Protein AF-A0A7W0PQW6-F1 (afdb_monomer_lite)

Radius of gyration: 24.61 Å; chains: 1; bounding box: 66×44×89 Å

pLDDT: mean 70.66, std 21.35, range [31.06, 96.25]

Structure (mmCI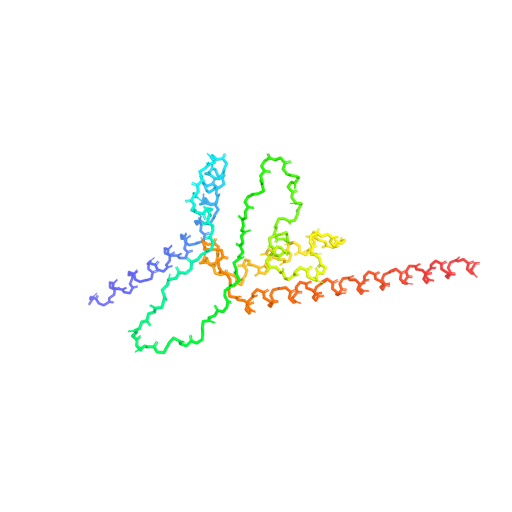F, N/CA/C/O backbone):
data_AF-A0A7W0PQW6-F1
#
_entry.id   AF-A0A7W0PQW6-F1
#
loop_
_atom_site.group_PDB
_atom_site.id
_atom_site.type_symbol
_atom_site.label_atom_id
_atom_site.label_alt_id
_atom_site.label_comp_id
_atom_site.label_asym_id
_atom_site.label_entity_id
_atom_site.label_seq_id
_atom_site.pdbx_PDB_ins_code
_atom_site.Cartn_x
_atom_site.Cartn_y
_atom_site.Cartn_z
_atom_site.occupancy
_atom_site.B_iso_or_equiv
_atom_site.auth_seq_id
_atom_site.auth_comp_id
_atom_site.auth_asym_id
_atom_site.auth_atom_id
_atom_site.pdbx_PDB_model_num
ATOM 1 N N . MET A 1 1 ? 9.859 -0.800 55.480 1.00 51.91 1 MET A N 1
ATOM 2 C CA . MET A 1 1 ? 9.978 -1.960 54.567 1.00 51.91 1 MET A CA 1
ATOM 3 C C . MET A 1 1 ? 8.773 -2.137 53.632 1.00 51.91 1 MET A C 1
ATOM 5 O O . MET A 1 1 ? 8.886 -2.923 52.706 1.00 51.91 1 MET A O 1
ATOM 9 N N . GLU A 1 2 ? 7.668 -1.390 53.771 1.00 56.94 2 GLU A N 1
ATOM 10 C CA . GLU A 1 2 ? 6.465 -1.602 52.935 1.00 56.94 2 GLU A CA 1
ATOM 11 C C . GLU A 1 2 ? 6.516 -1.004 51.516 1.00 56.94 2 GLU A C 1
ATOM 13 O O . GLU A 1 2 ? 5.867 -1.516 50.611 1.00 56.94 2 GLU A O 1
ATOM 18 N N . ALA A 1 3 ? 7.334 0.025 51.269 1.00 62.56 3 ALA A N 1
ATOM 19 C CA . ALA A 1 3 ? 7.402 0.681 49.955 1.00 62.56 3 ALA A CA 1
ATOM 20 C C . ALA A 1 3 ? 8.164 -0.118 48.874 1.00 62.56 3 ALA A C 1
ATOM 22 O O . ALA A 1 3 ? 8.102 0.226 47.697 1.00 62.56 3 ALA A O 1
ATOM 23 N N . LEU A 1 4 ? 8.874 -1.188 49.247 1.00 71.88 4 LEU A N 1
ATOM 24 C CA . LEU A 1 4 ? 9.634 -2.018 48.300 1.00 71.88 4 LEU A CA 1
ATOM 25 C C . LEU A 1 4 ? 8.746 -3.010 47.535 1.00 71.88 4 LEU A C 1
ATOM 27 O O . LEU A 1 4 ? 9.040 -3.341 46.389 1.00 71.88 4 LEU A O 1
ATOM 31 N N . ILE A 1 5 ? 7.635 -3.437 48.135 1.00 77.44 5 ILE A N 1
ATOM 32 C CA . ILE A 1 5 ? 6.706 -4.413 47.555 1.00 77.44 5 ILE A CA 1
ATOM 33 C C . ILE A 1 5 ? 6.079 -3.919 46.234 1.00 77.44 5 ILE A C 1
ATOM 35 O O . ILE A 1 5 ? 6.160 -4.653 45.245 1.00 77.44 5 ILE A O 1
ATOM 39 N N . PRO A 1 6 ? 5.517 -2.694 46.1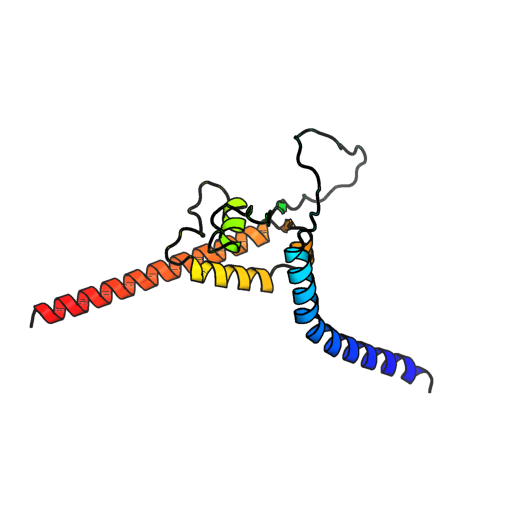32 1.00 76.62 6 PRO A N 1
ATOM 40 C CA . PRO A 1 6 ? 4.916 -2.234 44.876 1.00 76.62 6 PRO A CA 1
ATOM 41 C C . PRO A 1 6 ? 5.951 -2.013 43.766 1.00 76.62 6 PRO A C 1
ATOM 43 O O . PRO A 1 6 ? 5.654 -2.228 42.593 1.00 76.62 6 PRO A O 1
ATOM 46 N N . VAL A 1 7 ? 7.181 -1.629 44.120 1.00 82.06 7 VAL A N 1
ATOM 47 C CA . VAL A 1 7 ? 8.256 -1.407 43.143 1.00 82.06 7 VAL A CA 1
ATOM 48 C C . VAL A 1 7 ? 8.701 -2.731 42.526 1.00 82.06 7 VAL A C 1
ATOM 50 O O . VAL A 1 7 ? 8.812 -2.837 41.306 1.00 82.06 7 VAL A O 1
ATOM 53 N N . VAL A 1 8 ? 8.881 -3.770 43.345 1.00 84.31 8 VAL A N 1
ATOM 54 C CA . VAL A 1 8 ? 9.219 -5.114 42.851 1.00 84.31 8 VAL A CA 1
ATOM 55 C C . VAL A 1 8 ? 8.078 -5.690 42.004 1.00 84.31 8 VAL A C 1
ATOM 57 O O . VAL A 1 8 ? 8.339 -6.285 40.956 1.00 84.31 8 VAL A O 1
ATOM 60 N N . ALA A 1 9 ? 6.819 -5.456 42.386 1.00 83.00 9 ALA A N 1
ATOM 61 C CA . ALA A 1 9 ? 5.658 -5.869 41.596 1.00 83.00 9 ALA A CA 1
ATOM 62 C C . ALA A 1 9 ? 5.610 -5.183 40.216 1.00 83.00 9 ALA A C 1
ATOM 64 O O . ALA A 1 9 ? 5.384 -5.845 39.207 1.00 83.00 9 ALA A O 1
ATOM 65 N N . LEU A 1 10 ? 5.888 -3.878 40.140 1.00 83.19 10 LEU A N 1
ATOM 66 C CA . LEU A 1 10 ? 5.910 -3.148 38.867 1.00 83.19 10 LEU A CA 1
ATOM 67 C C . LEU A 1 10 ? 7.053 -3.598 37.950 1.00 83.19 10 LEU A C 1
ATOM 69 O O . LEU A 1 10 ? 6.848 -3.768 36.748 1.00 83.19 10 LEU A O 1
ATOM 73 N N . VAL A 1 11 ? 8.242 -3.834 38.508 1.00 84.69 11 VAL A N 1
ATOM 74 C CA . VAL A 1 11 ? 9.404 -4.292 37.730 1.00 84.69 11 VAL A CA 1
ATOM 75 C C . VAL A 1 11 ? 9.179 -5.704 37.192 1.00 84.69 11 VAL A C 1
ATOM 77 O O . VAL A 1 11 ? 9.436 -5.963 36.016 1.00 84.69 11 VAL A O 1
ATOM 80 N N . THR A 1 12 ? 8.651 -6.610 38.017 1.00 82.50 12 THR A N 1
ATOM 81 C CA . THR A 1 12 ? 8.333 -7.981 37.587 1.00 82.50 12 THR A CA 1
ATOM 82 C C . THR A 1 12 ? 7.210 -8.008 36.551 1.00 82.50 12 THR A C 1
ATOM 84 O O . THR A 1 12 ? 7.335 -8.722 35.556 1.00 82.50 12 THR A O 1
ATOM 87 N N . LEU A 1 13 ? 6.175 -7.176 36.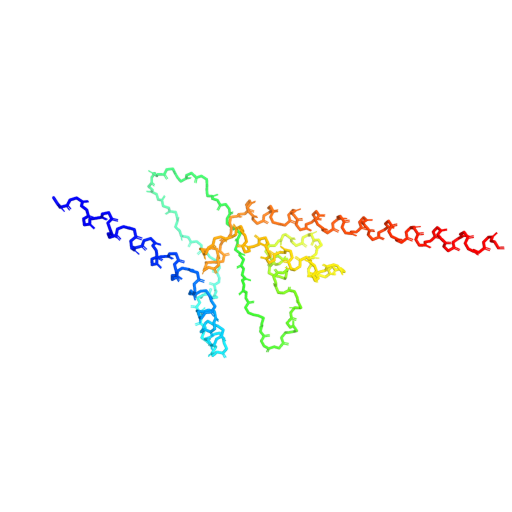706 1.00 81.25 13 LEU A N 1
ATOM 88 C CA . LEU A 1 13 ? 5.102 -7.032 35.718 1.00 81.25 13 LEU A CA 1
ATOM 89 C C . LEU A 1 13 ? 5.621 -6.494 34.374 1.00 81.25 13 LEU A C 1
ATOM 91 O O . LEU A 1 13 ? 5.246 -7.014 33.326 1.00 81.25 13 LEU A O 1
ATOM 95 N N . GLY A 1 14 ? 6.521 -5.506 34.388 1.00 78.56 14 GLY A N 1
ATOM 96 C CA . GLY A 1 14 ? 7.151 -4.979 33.172 1.00 78.56 14 GLY A CA 1
ATOM 97 C C . GLY A 1 14 ? 8.019 -6.015 32.450 1.00 78.56 14 GLY A C 1
ATOM 98 O O . GLY A 1 14 ? 7.962 -6.129 31.225 1.00 78.56 14 GLY A O 1
ATOM 99 N N . LEU A 1 15 ? 8.768 -6.826 33.202 1.00 78.56 15 LEU A N 1
ATOM 100 C CA . LEU A 1 15 ? 9.580 -7.922 32.659 1.00 78.56 15 LEU A CA 1
ATOM 101 C C . LEU A 1 15 ? 8.717 -9.042 32.064 1.00 78.56 15 LEU A C 1
ATOM 103 O O . LEU A 1 15 ? 9.041 -9.566 30.997 1.00 78.56 15 LEU A O 1
ATOM 107 N N . LEU A 1 16 ? 7.598 -9.368 32.714 1.00 71.06 16 LEU A N 1
ATOM 108 C CA . LEU A 1 16 ? 6.601 -10.306 32.198 1.00 71.06 16 LEU A CA 1
ATOM 109 C C . LEU A 1 16 ? 5.956 -9.771 30.916 1.00 71.06 16 LEU A C 1
ATOM 111 O O . LEU A 1 16 ? 5.907 -10.491 29.924 1.00 71.06 16 LEU A O 1
ATOM 115 N N . ALA A 1 17 ? 5.542 -8.504 30.885 1.00 70.12 17 ALA A N 1
ATOM 116 C CA . ALA A 1 17 ? 4.962 -7.886 29.694 1.00 70.12 17 ALA A CA 1
ATOM 117 C C . ALA A 1 17 ? 5.956 -7.833 28.524 1.00 70.12 17 ALA A C 1
ATOM 119 O O . ALA A 1 17 ? 5.578 -8.093 27.383 1.00 70.12 17 ALA A O 1
ATOM 120 N N . HIS A 1 18 ? 7.236 -7.555 28.789 1.00 69.12 18 HIS A N 1
ATOM 121 C CA . HIS A 1 18 ? 8.253 -7.535 27.742 1.00 69.12 18 HIS A CA 1
ATOM 122 C C . HIS A 1 18 ? 8.529 -8.936 27.180 1.00 69.12 18 HIS A C 1
ATOM 124 O O . HIS A 1 18 ? 8.615 -9.099 25.962 1.00 69.12 18 HIS A O 1
ATOM 130 N N . ARG A 1 19 ? 8.617 -9.945 28.055 1.00 64.50 19 ARG A N 1
ATOM 131 C CA . ARG A 1 19 ? 8.895 -11.332 27.666 1.00 64.50 19 ARG A CA 1
ATOM 132 C C . ARG A 1 19 ? 7.701 -11.988 26.966 1.00 64.50 19 ARG A C 1
ATOM 134 O O . ARG A 1 19 ? 7.871 -12.581 25.909 1.00 64.50 19 ARG A O 1
ATOM 141 N N . PHE A 1 20 ? 6.494 -11.837 27.506 1.00 57.84 20 PHE A N 1
ATOM 142 C CA . PHE A 1 20 ? 5.284 -12.442 26.939 1.00 57.84 20 PHE A CA 1
ATOM 143 C C . PHE A 1 20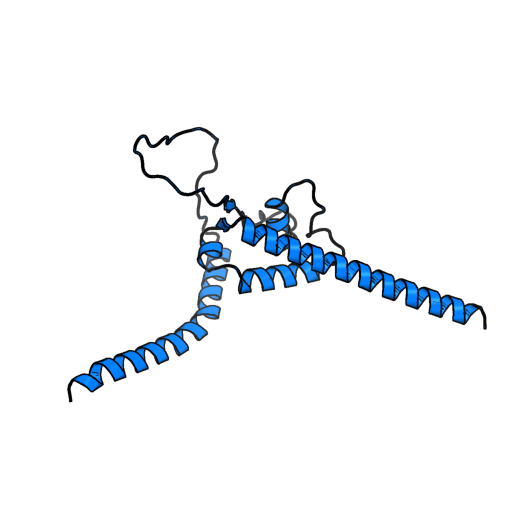 ? 4.666 -11.623 25.794 1.00 57.84 20 PHE A C 1
ATOM 145 O O . PHE A 1 20 ? 4.007 -12.193 24.925 1.00 57.84 20 PHE A O 1
ATOM 152 N N . GLY A 1 21 ? 4.913 -10.312 25.721 1.00 53.75 21 GLY A N 1
ATOM 153 C CA . GLY A 1 21 ? 4.471 -9.474 24.600 1.00 53.75 21 GLY A CA 1
ATOM 154 C C . GLY A 1 21 ? 5.257 -9.706 23.303 1.00 53.75 21 GLY A C 1
ATOM 155 O O . GLY A 1 21 ? 4.731 -9.459 22.216 1.00 53.75 21 GLY A O 1
ATOM 156 N N . ALA A 1 22 ? 6.495 -10.203 23.403 1.00 51.78 22 ALA A N 1
ATOM 157 C CA . ALA A 1 22 ? 7.324 -10.553 22.250 1.00 51.78 22 ALA A CA 1
ATOM 158 C C . ALA A 1 22 ? 6.998 -11.953 21.689 1.00 51.78 22 ALA A C 1
ATOM 160 O O . ALA A 1 22 ? 6.916 -12.109 20.472 1.00 51.78 22 ALA A O 1
ATOM 161 N N . ASP A 1 23 ? 6.732 -12.935 22.560 1.00 47.00 23 ASP A N 1
ATOM 162 C CA . ASP A 1 23 ? 6.555 -14.349 22.179 1.00 47.00 23 ASP A CA 1
ATOM 163 C C . ASP A 1 23 ? 5.114 -14.770 21.837 1.00 47.00 23 ASP A C 1
ATOM 165 O O . ASP A 1 23 ? 4.908 -15.864 21.319 1.00 47.00 23 ASP A O 1
ATOM 169 N N . SER A 1 24 ? 4.098 -13.929 22.065 1.00 46.84 24 SER A N 1
ATOM 170 C CA . SER A 1 24 ? 2.696 -14.294 21.757 1.00 46.84 24 SER A CA 1
ATOM 171 C C . SER A 1 24 ? 2.314 -14.119 20.278 1.00 46.84 24 SER A C 1
ATOM 173 O O . SER A 1 24 ? 1.257 -14.566 19.841 1.00 46.84 24 SER A O 1
ATOM 175 N N . ARG A 1 25 ? 3.158 -13.458 19.477 1.00 50.03 25 ARG A N 1
ATOM 176 C CA . ARG A 1 25 ? 2.851 -13.105 18.078 1.00 50.03 25 ARG A CA 1
ATOM 177 C C . ARG A 1 25 ? 2.858 -14.277 17.077 1.00 50.03 25 ARG A C 1
ATOM 179 O O . ARG A 1 25 ? 2.012 -14.252 16.185 1.00 50.03 25 ARG A O 1
ATOM 186 N N . PRO A 1 26 ? 3.761 -15.277 17.145 1.00 52.66 26 PRO A N 1
ATOM 187 C CA . PRO A 1 26 ? 3.772 -16.366 16.163 1.00 52.66 26 PRO A CA 1
ATOM 188 C C . PRO A 1 26 ? 2.757 -17.479 16.470 1.00 52.66 26 PRO A C 1
ATOM 190 O O . PRO A 1 26 ? 2.201 -18.066 15.546 1.00 52.66 26 PRO A O 1
ATOM 193 N N . THR A 1 27 ? 2.474 -17.763 17.742 1.00 49.00 27 THR A N 1
ATOM 194 C CA . THR A 1 27 ? 1.566 -18.851 18.147 1.00 49.00 27 THR A CA 1
ATOM 195 C C . THR A 1 27 ? 0.093 -18.498 17.953 1.00 49.00 27 THR A C 1
ATOM 197 O O . THR A 1 27 ? -0.660 -19.353 17.497 1.00 49.00 27 THR A O 1
ATOM 200 N N . ILE A 1 28 ? -0.308 -17.244 18.197 1.00 49.66 28 ILE A N 1
ATOM 201 C CA . ILE A 1 28 ? -1.687 -16.783 17.943 1.00 49.66 28 ILE A CA 1
ATOM 202 C C . ILE A 1 28 ? -1.980 -16.740 16.433 1.00 49.66 28 ILE A C 1
ATOM 204 O O . ILE A 1 28 ? -3.050 -17.169 16.014 1.00 49.66 28 ILE A O 1
ATOM 208 N N . ARG A 1 29 ? -0.998 -16.360 15.596 1.00 51.59 29 ARG A N 1
ATOM 209 C CA . ARG A 1 29 ? -1.118 -16.439 14.125 1.00 51.59 29 ARG A CA 1
ATOM 210 C C . ARG A 1 29 ? -1.307 -17.869 13.615 1.00 51.59 29 ARG A C 1
ATOM 212 O O . ARG A 1 29 ? -2.067 -18.073 12.683 1.00 51.59 29 ARG A O 1
ATOM 219 N N . SER A 1 30 ? -0.669 -18.858 14.244 1.00 49.38 30 SER A N 1
ATOM 220 C CA . SER A 1 30 ? -0.838 -20.275 13.882 1.00 49.38 30 SER A CA 1
ATOM 221 C C . SER A 1 30 ? -2.253 -20.789 14.180 1.00 49.38 30 SER A C 1
ATOM 223 O O . SER A 1 30 ? -2.813 -21.555 13.396 1.00 49.38 30 SER A O 1
ATOM 225 N N . GLU A 1 31 ? -2.871 -20.348 15.283 1.00 45.59 31 GLU A N 1
ATOM 226 C CA . GLU A 1 31 ? -4.270 -20.685 15.575 1.00 45.59 31 GLU A CA 1
ATOM 227 C C . GLU A 1 31 ? -5.265 -19.897 14.722 1.00 45.59 31 GLU A C 1
ATOM 229 O O . GLU A 1 31 ? -6.241 -20.490 14.271 1.00 45.59 31 GLU A O 1
ATOM 234 N N . GLU A 1 32 ? -5.015 -18.617 14.436 1.00 50.50 32 GLU A N 1
ATOM 235 C CA . GLU A 1 32 ? -5.826 -17.834 13.494 1.00 50.50 32 GLU A CA 1
ATOM 236 C C . GLU A 1 32 ? -5.757 -18.407 12.074 1.00 50.50 32 GLU A C 1
ATOM 238 O O . GLU A 1 32 ? -6.801 -18.562 11.449 1.00 50.50 32 GLU A O 1
ATOM 243 N N . ASP A 1 33 ? -4.582 -18.825 11.593 1.00 53.84 33 ASP A N 1
ATOM 244 C CA . ASP A 1 33 ? -4.426 -19.500 10.297 1.00 53.84 33 ASP A CA 1
ATOM 245 C C . ASP A 1 33 ? -5.141 -20.863 10.287 1.00 53.84 33 ASP A C 1
ATOM 247 O O . ASP A 1 33 ? -5.769 -21.240 9.293 1.00 53.84 33 ASP A O 1
ATOM 251 N N . ARG A 1 34 ? -5.126 -21.595 11.411 1.00 51.56 34 ARG A N 1
ATOM 252 C CA . ARG A 1 34 ? -5.861 -22.863 11.563 1.00 51.56 34 ARG A CA 1
ATOM 253 C C . ARG A 1 34 ? -7.380 -22.656 11.609 1.00 51.56 34 ARG A C 1
ATOM 255 O O . ARG A 1 34 ? -8.118 -23.474 11.057 1.00 51.56 34 ARG A O 1
ATOM 262 N N . LEU A 1 35 ? -7.847 -21.582 12.246 1.00 49.47 35 LEU A N 1
ATOM 263 C CA . LEU A 1 35 ? -9.262 -21.202 12.347 1.00 49.47 35 LEU A CA 1
ATOM 264 C C . LEU A 1 35 ? -9.788 -20.603 11.032 1.00 49.47 35 LEU A C 1
ATOM 266 O O . LEU A 1 35 ? -10.909 -20.904 10.620 1.00 49.47 35 LEU A O 1
ATOM 270 N N . ALA A 1 36 ? -8.951 -19.853 10.313 1.00 51.22 36 ALA A N 1
ATOM 271 C CA . ALA A 1 36 ? -9.210 -19.384 8.956 1.00 51.22 36 ALA A CA 1
ATOM 272 C C . ALA A 1 36 ? -9.286 -20.556 7.963 1.00 51.22 36 ALA A C 1
ATOM 274 O O . ALA A 1 36 ? -10.170 -20.582 7.107 1.00 51.22 36 ALA A O 1
ATOM 275 N N . ALA A 1 37 ? -8.436 -21.577 8.124 1.00 49.03 37 ALA A N 1
ATOM 276 C CA . ALA A 1 37 ? -8.507 -22.812 7.342 1.00 49.03 37 ALA A CA 1
ATOM 277 C C . ALA A 1 37 ? -9.752 -23.669 7.653 1.00 49.03 37 ALA A C 1
ATOM 279 O O . ALA A 1 37 ? -10.151 -24.481 6.820 1.00 49.03 37 ALA A O 1
ATOM 280 N N . THR A 1 38 ? -10.387 -23.492 8.820 1.00 44.78 38 THR A N 1
ATOM 281 C CA . THR A 1 38 ? -11.614 -24.217 9.209 1.00 44.78 38 THR A CA 1
ATOM 282 C C . THR A 1 38 ? -12.913 -23.461 8.912 1.00 44.78 38 THR A C 1
ATOM 284 O O . THR A 1 38 ? -13.990 -23.977 9.199 1.00 44.78 38 THR A O 1
ATOM 287 N N . GLY A 1 39 ? -12.845 -22.303 8.244 1.00 39.19 39 GLY A N 1
ATOM 288 C CA . GLY A 1 39 ? -14.007 -21.704 7.581 1.00 39.19 39 GLY A CA 1
ATOM 289 C C . GLY A 1 39 ? -15.085 -21.157 8.520 1.00 39.19 39 GLY A C 1
ATOM 290 O O . GLY A 1 39 ? -16.268 -21.267 8.205 1.00 39.19 39 GLY A O 1
ATOM 291 N N . MET A 1 40 ? -14.713 -20.560 9.658 1.00 33.75 40 MET A N 1
ATOM 292 C CA . MET A 1 40 ? -15.685 -19.822 10.472 1.00 33.75 40 MET A CA 1
ATOM 293 C C . MET A 1 40 ? -15.930 -18.414 9.920 1.00 33.75 40 MET A C 1
ATOM 295 O O . MET A 1 40 ? -15.034 -17.577 9.827 1.00 33.75 40 MET A O 1
ATOM 299 N N . ILE A 1 41 ? -17.186 -18.186 9.546 1.00 41.06 41 ILE A N 1
ATOM 300 C CA . ILE A 1 41 ? -17.717 -16.991 8.899 1.00 41.06 41 ILE A CA 1
ATOM 301 C C . ILE A 1 41 ? -18.197 -16.036 10.000 1.00 41.06 41 ILE A C 1
ATOM 303 O O . ILE A 1 41 ? -19.092 -16.389 10.764 1.00 41.06 41 ILE A O 1
ATOM 307 N N . TRP A 1 42 ? -17.646 -14.821 10.074 1.00 36.00 42 TRP A N 1
ATOM 308 C CA . TRP A 1 42 ? -18.348 -13.714 10.729 1.00 36.00 42 TRP A CA 1
ATOM 309 C C . TRP A 1 42 ? -19.300 -13.111 9.705 1.00 36.00 42 TRP A C 1
ATOM 311 O O . TRP A 1 42 ? -18.927 -12.282 8.876 1.00 36.00 42 TRP A O 1
ATOM 321 N N . GLU A 1 43 ? -20.531 -13.598 9.718 1.00 39.66 43 GLU A N 1
ATOM 322 C CA . GLU A 1 43 ? -21.620 -13.009 8.960 1.00 39.66 43 GLU A CA 1
ATOM 323 C C . GLU A 1 43 ? -22.034 -11.698 9.646 1.00 39.66 43 GLU A C 1
ATOM 325 O O . GLU A 1 43 ? -22.400 -11.689 10.821 1.00 39.66 43 GLU A O 1
ATOM 330 N N . SER A 1 44 ? -21.975 -10.572 8.932 1.00 36.19 44 SER A N 1
ATOM 331 C CA . SER A 1 44 ? -22.794 -9.412 9.285 1.00 36.19 44 SER A CA 1
ATOM 332 C C . SER A 1 44 ? -23.188 -8.621 8.040 1.00 36.19 44 SER A C 1
ATOM 334 O O . SER A 1 44 ? -22.390 -7.902 7.442 1.00 36.19 44 SER A O 1
ATOM 336 N N . ALA A 1 45 ? -24.459 -8.824 7.687 1.00 35.56 45 ALA A N 1
ATOM 337 C CA . ALA A 1 45 ? -25.359 -7.966 6.924 1.00 35.56 45 ALA A CA 1
ATOM 338 C C . ALA A 1 45 ? -24.901 -7.501 5.530 1.00 35.56 45 ALA A C 1
ATOM 340 O O . ALA A 1 45 ? -24.565 -6.340 5.296 1.00 35.56 45 ALA A O 1
ATOM 341 N N . ALA A 1 46 ? -25.068 -8.387 4.549 1.00 45.84 46 ALA A N 1
ATOM 342 C CA . ALA A 1 46 ? -25.489 -7.941 3.227 1.00 45.84 46 ALA A CA 1
ATOM 343 C C . ALA A 1 46 ? -26.922 -7.373 3.313 1.00 45.84 46 ALA A C 1
ATOM 345 O O . ALA A 1 46 ? -27.810 -8.057 3.817 1.00 45.84 46 ALA A O 1
ATOM 346 N N . GLY A 1 47 ? -27.169 -6.165 2.786 1.00 33.28 47 GLY A N 1
ATOM 347 C CA . GLY A 1 47 ? -28.528 -5.756 2.401 1.00 33.28 47 GLY A CA 1
ATOM 348 C C . GLY A 1 47 ? -28.926 -4.293 2.629 1.00 33.28 47 GLY A C 1
ATOM 349 O O . GLY A 1 47 ? -29.516 -3.962 3.647 1.00 33.28 47 GLY A O 1
ATOM 350 N N . THR A 1 48 ? -28.784 -3.490 1.568 1.00 31.06 48 THR A N 1
ATOM 351 C CA . THR A 1 48 ? -29.583 -2.291 1.197 1.00 31.06 48 THR A CA 1
ATOM 352 C C . THR A 1 48 ? -29.488 -0.965 1.993 1.00 31.06 48 THR A C 1
ATOM 354 O O . THR A 1 48 ? -29.342 -0.965 3.210 1.00 31.06 48 THR A O 1
ATOM 357 N N . PRO A 1 49 ? -29.589 0.198 1.297 1.00 56.81 49 PRO A N 1
ATOM 358 C CA . PRO A 1 49 ? -29.372 1.531 1.862 1.00 56.81 49 PRO A CA 1
ATOM 359 C C . PRO A 1 49 ? -30.692 2.202 2.279 1.00 56.81 49 PRO A C 1
ATOM 361 O O . PRO A 1 49 ? -31.586 2.315 1.448 1.00 56.81 49 PRO A O 1
ATOM 364 N N . ALA A 1 50 ? -30.812 2.692 3.518 1.00 33.88 50 ALA A N 1
ATOM 365 C CA . ALA A 1 50 ? -31.732 3.779 3.900 1.00 33.88 50 ALA A CA 1
ATOM 366 C C . ALA A 1 50 ? -31.672 4.080 5.410 1.00 33.88 50 ALA A C 1
ATOM 368 O O . ALA A 1 50 ? -32.027 3.233 6.216 1.00 33.88 50 ALA A O 1
ATOM 369 N N . THR A 1 51 ? -31.308 5.331 5.719 1.00 38.25 51 THR A N 1
ATOM 370 C CA . THR A 1 51 ? -31.924 6.231 6.721 1.00 38.25 51 THR A CA 1
ATOM 371 C C . THR A 1 51 ? -31.944 5.839 8.215 1.00 38.25 51 THR A C 1
ATOM 373 O O . THR A 1 51 ? -32.280 4.725 8.582 1.00 38.25 51 THR A O 1
ATOM 376 N N . VAL A 1 52 ? -31.768 6.870 9.068 1.00 35.53 52 VAL A N 1
ATOM 377 C CA . VAL A 1 52 ? -31.989 6.943 10.539 1.00 35.53 52 VAL A CA 1
ATOM 378 C C . VAL A 1 52 ? -30.715 6.625 11.352 1.00 35.53 52 VAL A C 1
ATOM 380 O O . VAL A 1 52 ? -30.212 5.517 11.316 1.00 35.53 52 VAL A O 1
ATOM 383 N N . LEU A 1 53 ? -30.074 7.562 12.067 1.00 31.17 53 LEU A N 1
ATOM 384 C CA . LEU A 1 53 ? -30.631 8.536 13.011 1.00 31.17 53 LEU A CA 1
ATOM 385 C C . LEU A 1 53 ? -30.139 9.982 12.798 1.00 31.17 53 LEU A C 1
ATOM 387 O O . LEU A 1 53 ? -28.975 10.310 13.015 1.00 31.17 53 LEU A O 1
ATOM 391 N N . THR A 1 54 ? -31.083 10.884 12.540 1.00 40.31 54 THR A N 1
ATOM 392 C CA . THR A 1 54 ? -31.053 12.247 13.083 1.00 40.31 54 THR A CA 1
ATOM 393 C C . THR A 1 54 ? -31.128 12.170 14.606 1.00 40.31 54 THR A C 1
ATOM 395 O O . THR A 1 54 ? -32.107 11.650 15.141 1.00 40.31 54 THR A O 1
ATOM 398 N N . ASN A 1 55 ? -30.125 12.699 15.302 1.00 32.09 55 ASN A N 1
ATOM 399 C CA . ASN A 1 55 ? -30.167 12.910 16.746 1.00 32.09 55 ASN A CA 1
ATOM 400 C C . ASN A 1 55 ? -30.547 14.384 17.015 1.00 32.09 55 ASN A C 1
ATOM 402 O O . ASN A 1 55 ? -29.735 15.265 16.724 1.00 32.09 55 ASN A O 1
ATOM 406 N N . PRO A 1 56 ? -31.758 14.705 17.513 1.00 39.75 56 PRO A N 1
ATOM 407 C CA . PRO A 1 56 ? -32.135 16.061 17.893 1.00 39.75 56 PRO A CA 1
ATOM 408 C C . PRO A 1 56 ? -31.736 16.311 19.353 1.00 39.75 56 PRO A C 1
ATOM 410 O O . PRO A 1 56 ? -32.578 16.388 20.240 1.00 39.75 56 PRO A O 1
ATOM 413 N N . ALA A 1 57 ? -30.439 16.415 19.627 1.00 35.19 57 ALA A N 1
ATOM 414 C CA . ALA A 1 57 ? -29.952 16.936 20.900 1.00 35.19 57 ALA A CA 1
ATOM 415 C C . ALA A 1 57 ? -28.552 17.509 20.691 1.00 35.19 57 ALA A C 1
ATOM 417 O O . ALA A 1 57 ? -27.613 16.794 20.347 1.00 35.19 57 ALA A O 1
ATOM 418 N N . GLY A 1 58 ? -28.444 18.828 20.842 1.00 35.88 58 GLY A N 1
ATOM 419 C CA . GLY A 1 58 ? -27.231 19.587 20.593 1.00 35.88 58 GLY A CA 1
ATOM 420 C C . GLY A 1 58 ? -26.062 19.127 21.455 1.00 35.88 58 GLY A C 1
ATOM 421 O O . GLY A 1 58 ? -25.973 19.479 22.623 1.00 35.88 58 GLY A O 1
ATOM 422 N N . LEU A 1 59 ? -25.128 18.417 20.833 1.00 32.72 59 LEU A N 1
ATOM 423 C CA . LEU A 1 59 ? -23.717 18.403 21.186 1.00 32.72 59 LEU A CA 1
ATOM 424 C C . LEU A 1 59 ? -22.953 18.425 19.864 1.00 32.72 59 LEU A C 1
ATOM 426 O O . LEU A 1 59 ? -23.120 17.549 19.020 1.00 32.72 59 LEU A O 1
ATOM 430 N N . ALA A 1 60 ? -22.172 19.483 19.661 1.00 38.28 60 ALA A N 1
ATOM 431 C CA . ALA A 1 60 ? -21.362 19.688 18.473 1.00 38.28 60 ALA A CA 1
ATOM 432 C C . ALA A 1 60 ? -20.404 18.502 18.263 1.00 38.28 60 ALA A C 1
ATOM 434 O O . ALA A 1 60 ? -19.359 18.412 18.911 1.00 38.28 60 ALA A O 1
ATOM 435 N N . VAL A 1 61 ? -20.749 17.594 17.345 1.00 35.94 61 VAL A N 1
ATOM 436 C CA . VAL A 1 61 ? -19.819 16.581 16.844 1.00 35.94 61 VAL A CA 1
ATOM 437 C C . VAL A 1 61 ? -18.889 17.289 15.870 1.00 35.94 61 VAL A C 1
ATOM 439 O O . VAL A 1 61 ? -19.226 17.613 14.735 1.00 35.94 61 VAL A O 1
ATOM 442 N N . LYS A 1 62 ? -17.716 17.617 16.402 1.00 35.50 62 LYS A N 1
ATOM 443 C CA . LYS A 1 62 ? -16.508 18.001 15.681 1.00 35.50 62 LYS A CA 1
ATOM 444 C C . LYS A 1 62 ? -16.360 17.098 14.448 1.00 35.50 62 LYS A C 1
ATOM 446 O O . LYS A 1 62 ? -16.329 15.888 14.622 1.00 35.50 62 LYS A O 1
ATOM 451 N N . ALA A 1 63 ? -16.311 17.715 13.263 1.00 37.47 63 ALA A N 1
ATOM 452 C CA . ALA A 1 63 ? -16.207 17.113 11.929 1.00 37.47 63 ALA A CA 1
ATOM 453 C C . ALA A 1 63 ? -15.804 15.626 11.925 1.00 37.47 63 ALA A C 1
ATOM 455 O O . ALA A 1 63 ? -14.678 15.294 12.303 1.00 37.47 63 ALA A O 1
ATOM 456 N N . ASP A 1 64 ? -16.726 14.763 11.490 1.00 37.25 64 ASP A N 1
ATOM 457 C CA . ASP A 1 64 ? -16.480 13.331 11.333 1.00 37.25 64 ASP A CA 1
ATOM 458 C C . ASP A 1 64 ? -15.192 13.091 10.527 1.00 37.25 64 ASP A C 1
ATOM 460 O O . ASP A 1 64 ? -15.031 13.663 9.440 1.00 37.25 64 ASP A O 1
ATOM 464 N N . PRO A 1 65 ? -14.262 12.246 11.006 1.00 42.47 65 PRO A N 1
ATOM 465 C CA . PRO A 1 65 ? -13.188 11.774 10.155 1.00 42.47 65 PRO A CA 1
ATOM 466 C C . PRO A 1 65 ? -13.833 10.923 9.064 1.00 42.47 65 PRO A C 1
ATOM 468 O O . PRO A 1 65 ? -14.445 9.899 9.349 1.00 42.47 65 PRO A O 1
ATOM 471 N N . VAL A 1 66 ? -13.728 11.351 7.808 1.00 53.22 66 VAL A N 1
ATOM 472 C CA . VAL A 1 66 ? -14.146 10.533 6.667 1.00 53.22 66 VAL A CA 1
ATOM 473 C C . VAL A 1 66 ? -13.363 9.219 6.745 1.00 53.22 66 VAL A C 1
ATOM 475 O O . VAL A 1 66 ? -12.141 9.211 6.606 1.00 53.22 66 VAL A O 1
ATOM 478 N N . VAL A 1 67 ? -14.048 8.118 7.051 1.00 53.28 67 VAL A N 1
ATOM 479 C CA . VAL A 1 67 ? -13.426 6.803 7.235 1.00 53.28 67 VAL A CA 1
ATOM 480 C C . VAL A 1 67 ? -13.432 6.063 5.901 1.00 53.28 67 VAL A C 1
ATOM 482 O O . VAL A 1 67 ? -14.484 5.896 5.287 1.00 53.28 67 VAL A O 1
ATOM 485 N N . SER A 1 68 ? -12.268 5.592 5.459 1.00 56.25 68 SER A N 1
ATOM 486 C CA . SER A 1 68 ? -12.160 4.665 4.333 1.00 56.25 68 SER A CA 1
ATOM 487 C C . SER A 1 68 ? -12.309 3.238 4.859 1.00 56.25 68 SER A C 1
ATOM 489 O O . SER A 1 68 ? -11.555 2.805 5.734 1.00 56.25 68 SER A O 1
ATOM 491 N N . HIS A 1 69 ? -13.291 2.501 4.342 1.00 51.34 69 HIS A N 1
ATOM 492 C CA . HIS A 1 69 ? -13.501 1.104 4.710 1.00 51.34 69 HIS A CA 1
ATOM 493 C C . HIS A 1 69 ? -12.694 0.195 3.780 1.00 51.34 69 HIS A C 1
ATOM 495 O O . HIS A 1 69 ? -12.964 0.112 2.580 1.00 51.34 69 HIS A O 1
ATOM 501 N N . LEU A 1 70 ? -11.693 -0.484 4.334 1.00 57.91 70 LEU A N 1
ATOM 502 C CA . LEU A 1 70 ? -10.919 -1.491 3.621 1.00 57.91 70 LEU A CA 1
ATOM 503 C C . LEU A 1 70 ? -11.567 -2.846 3.844 1.00 57.91 70 LEU A C 1
ATOM 505 O O . LEU A 1 70 ? -11.414 -3.472 4.892 1.00 57.91 70 LEU A O 1
ATOM 509 N N . VAL A 1 71 ? -12.294 -3.305 2.829 1.00 56.47 71 VAL A N 1
ATOM 510 C CA . VAL A 1 71 ? -12.865 -4.646 2.858 1.00 56.47 71 VAL A CA 1
ATOM 511 C C . VAL A 1 71 ? -11.774 -5.648 2.491 1.00 56.47 71 VAL A C 1
ATOM 513 O O . VAL A 1 71 ? -11.499 -5.900 1.314 1.00 56.47 71 VAL A O 1
ATOM 516 N N . TRP A 1 72 ? -11.168 -6.259 3.504 1.00 52.47 72 TRP A N 1
ATOM 517 C CA . TRP A 1 72 ? -10.343 -7.457 3.352 1.00 52.47 72 TRP A CA 1
ATOM 518 C C . TRP A 1 72 ? -11.249 -8.666 3.087 1.00 52.47 72 TRP A C 1
ATOM 520 O O . TRP A 1 72 ? -11.385 -9.556 3.917 1.00 52.47 72 TRP A O 1
ATOM 530 N N . THR A 1 73 ? -11.953 -8.683 1.951 1.00 45.09 73 THR A N 1
ATOM 531 C CA . THR A 1 73 ? -12.753 -9.862 1.594 1.00 45.09 73 THR A CA 1
ATOM 532 C C . THR A 1 73 ? -11.812 -11.026 1.282 1.00 45.09 73 THR A C 1
ATOM 534 O O . THR A 1 73 ? -10.953 -10.855 0.405 1.00 45.09 73 THR A O 1
ATOM 537 N N . PRO A 1 74 ? -11.993 -12.211 1.884 1.00 42.25 74 PRO A N 1
ATOM 538 C CA . PRO A 1 74 ? -11.375 -13.414 1.352 1.00 42.25 74 PRO A CA 1
ATOM 539 C C . PRO A 1 74 ? -11.845 -13.599 -0.095 1.00 42.25 74 PRO A C 1
ATOM 541 O O . PRO A 1 74 ? -13.026 -13.446 -0.414 1.00 42.25 74 PRO A O 1
ATOM 544 N N . VAL A 1 75 ? -10.895 -13.845 -0.994 1.00 46.94 75 VAL A N 1
ATOM 545 C CA . VAL A 1 75 ? -11.187 -14.142 -2.398 1.00 46.94 75 VAL A CA 1
ATOM 546 C C . VAL A 1 75 ? -11.980 -15.456 -2.426 1.00 46.94 75 VAL A C 1
ATOM 548 O O . VAL A 1 75 ? -11.526 -16.422 -1.809 1.00 46.94 75 VAL A O 1
ATOM 551 N N . PRO A 1 76 ? -13.157 -15.527 -3.080 1.00 42.34 76 PRO A N 1
ATOM 552 C CA . PRO A 1 76 ? -13.930 -16.763 -3.131 1.00 42.34 76 PRO A CA 1
ATOM 553 C C . PRO A 1 76 ? -13.084 -17.879 -3.749 1.00 42.34 76 PRO A C 1
ATOM 555 O O . PRO A 1 76 ? -12.401 -17.657 -4.751 1.00 42.34 76 PRO A O 1
ATOM 558 N N . ALA A 1 77 ? -13.135 -19.068 -3.143 1.00 41.28 77 ALA A N 1
ATOM 559 C CA . ALA A 1 77 ? -12.455 -20.269 -3.616 1.00 41.28 77 ALA A CA 1
ATOM 560 C C . ALA A 1 77 ? -12.926 -20.599 -5.046 1.00 41.28 77 ALA A C 1
ATOM 562 O O . ALA A 1 77 ? -13.982 -21.191 -5.241 1.00 41.28 77 ALA A O 1
ATOM 563 N N . GLY A 1 78 ? -12.187 -20.132 -6.053 1.00 43.00 78 GLY A N 1
ATOM 564 C CA . GLY A 1 78 ? -12.560 -20.242 -7.468 1.00 43.00 78 GLY A CA 1
ATOM 565 C C . GLY A 1 78 ? -12.257 -18.993 -8.297 1.00 43.00 78 GLY A C 1
ATOM 566 O O . GLY A 1 78 ? -12.102 -19.098 -9.510 1.00 43.00 78 GLY A O 1
ATOM 567 N N . SER A 1 79 ? -12.100 -17.826 -7.668 1.00 48.12 79 SER A N 1
ATOM 568 C CA . SER A 1 79 ? -11.485 -16.671 -8.326 1.00 48.12 79 SER A CA 1
ATOM 569 C C . SER A 1 79 ? -9.966 -16.852 -8.282 1.00 48.12 79 SER A C 1
ATOM 571 O O . SER A 1 79 ? -9.463 -17.270 -7.233 1.00 48.12 79 SER A O 1
ATOM 573 N N . PRO A 1 80 ? -9.214 -16.566 -9.366 1.00 51.47 80 PRO A N 1
ATOM 574 C CA . PRO A 1 80 ? -7.760 -16.611 -9.302 1.00 51.47 80 PRO A CA 1
ATOM 575 C C . PRO A 1 80 ? -7.348 -15.683 -8.164 1.00 51.47 80 PRO A C 1
ATOM 577 O O . PRO A 1 80 ? -7.644 -14.487 -8.201 1.00 51.47 80 PRO A O 1
ATOM 580 N N . ALA A 1 81 ? -6.778 -16.252 -7.101 1.00 58.75 81 ALA A N 1
ATOM 581 C CA . ALA A 1 81 ? -6.279 -15.468 -5.989 1.00 58.75 81 ALA A CA 1
ATOM 582 C C . ALA A 1 81 ? -5.337 -14.428 -6.591 1.00 58.75 81 ALA A C 1
ATOM 584 O O . ALA A 1 81 ? -4.367 -14.797 -7.254 1.00 58.75 81 ALA A O 1
ATOM 585 N N . SER A 1 82 ? -5.676 -13.141 -6.447 1.00 64.00 82 SER A N 1
ATOM 586 C CA . SER A 1 82 ? -4.788 -12.081 -6.914 1.00 64.00 82 SER A CA 1
ATOM 587 C C . SER A 1 82 ? -3.410 -12.366 -6.317 1.00 64.00 82 SER A C 1
ATOM 589 O O . SER A 1 82 ? -3.326 -12.527 -5.095 1.00 64.00 82 SER A O 1
ATOM 591 N N . PRO A 1 83 ? -2.337 -12.431 -7.125 1.00 77.25 83 PRO A N 1
ATOM 592 C CA . PRO A 1 83 ? -0.994 -12.661 -6.598 1.00 77.25 83 PRO A CA 1
ATOM 593 C C . PRO A 1 83 ? -0.579 -11.564 -5.601 1.00 77.25 83 PRO A C 1
ATOM 595 O O . PRO A 1 83 ? 0.316 -11.771 -4.783 1.00 77.25 83 PRO A O 1
ATOM 598 N N . PHE A 1 84 ? -1.271 -10.418 -5.635 1.00 83.25 84 PHE A N 1
ATOM 599 C CA . PHE A 1 84 ? -1.050 -9.249 -4.790 1.00 83.25 84 PHE A CA 1
ATOM 600 C C . PHE A 1 84 ? -2.351 -8.886 -4.045 1.00 83.25 84 PHE A C 1
ATOM 602 O O . PHE A 1 84 ? -3.109 -8.014 -4.490 1.00 83.25 84 PHE A O 1
ATOM 609 N N . PRO A 1 85 ? -2.693 -9.611 -2.961 1.00 81.88 85 PRO A N 1
ATOM 610 C CA . PRO A 1 85 ? -3.957 -9.430 -2.248 1.00 81.88 85 PRO A CA 1
ATOM 611 C C . PRO A 1 85 ? -4.051 -8.074 -1.540 1.00 81.88 85 PRO A C 1
ATOM 613 O O . PRO A 1 85 ? -5.128 -7.473 -1.526 1.00 81.88 85 PRO A O 1
ATOM 616 N N . THR A 1 86 ? -2.944 -7.558 -0.994 1.00 86.62 86 THR A N 1
ATOM 617 C CA . THR A 1 86 ? -2.928 -6.252 -0.327 1.00 86.62 86 THR A CA 1
ATOM 618 C C . THR A 1 86 ? -3.169 -5.131 -1.331 1.00 86.62 86 THR A C 1
ATOM 620 O O . THR A 1 86 ? -4.052 -4.302 -1.112 1.00 86.62 86 THR A O 1
ATOM 623 N N . LEU A 1 87 ? -2.461 -5.129 -2.462 1.00 90.19 87 LEU A N 1
ATOM 624 C CA . LEU A 1 87 ? -2.673 -4.139 -3.519 1.00 90.19 87 LEU A CA 1
ATOM 625 C C . LEU A 1 87 ? -4.100 -4.182 -4.069 1.00 90.19 87 LEU A C 1
ATOM 627 O O . LEU A 1 87 ? -4.705 -3.133 -4.263 1.00 90.19 87 LEU A O 1
ATOM 631 N N . HIS A 1 88 ? -4.684 -5.369 -4.233 1.00 87.81 88 HIS A N 1
ATOM 632 C CA . HIS A 1 88 ? -6.059 -5.500 -4.716 1.00 87.81 88 HIS A CA 1
ATOM 633 C C . HIS A 1 88 ? -7.103 -4.977 -3.706 1.00 87.81 88 HIS A C 1
ATOM 635 O O . HIS A 1 88 ? -8.173 -4.496 -4.096 1.00 87.81 88 HIS A O 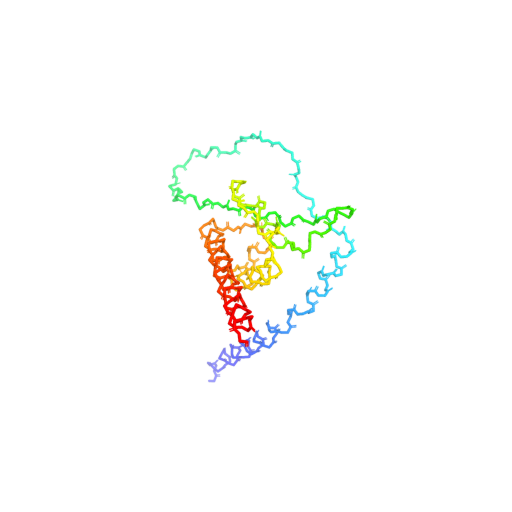1
ATOM 641 N N . ALA A 1 89 ? -6.836 -5.071 -2.400 1.00 85.19 89 ALA A N 1
ATOM 642 C CA . ALA A 1 89 ? -7.673 -4.437 -1.381 1.00 85.19 89 ALA A CA 1
ATOM 643 C C . ALA A 1 89 ? -7.552 -2.904 -1.436 1.00 85.19 89 ALA A C 1
ATOM 645 O O . ALA A 1 89 ? -8.569 -2.210 -1.401 1.00 85.19 89 ALA A O 1
ATOM 646 N N . LEU A 1 90 ? -6.329 -2.387 -1.598 1.00 88.69 90 LEU A N 1
ATOM 647 C CA . LEU A 1 90 ? -6.075 -0.952 -1.746 1.00 88.69 90 LEU A CA 1
ATOM 648 C C . LEU A 1 90 ? -6.725 -0.383 -3.016 1.00 88.69 90 LEU A C 1
ATOM 650 O O . LEU A 1 90 ? -7.373 0.655 -2.940 1.00 88.69 90 LEU A O 1
ATOM 654 N N . ASP A 1 91 ? -6.614 -1.071 -4.154 1.00 89.56 91 ASP A N 1
ATOM 655 C CA . ASP A 1 91 ? -7.189 -0.634 -5.432 1.00 89.56 91 ASP A CA 1
ATOM 656 C C . ASP A 1 91 ? -8.720 -0.564 -5.385 1.00 89.56 91 ASP A C 1
ATOM 658 O O . ASP A 1 91 ? -9.304 0.362 -5.940 1.00 89.56 91 ASP A O 1
ATOM 662 N N . ARG A 1 92 ? -9.379 -1.486 -4.668 1.00 86.50 92 ARG A N 1
ATOM 663 C CA . ARG A 1 92 ? -10.838 -1.440 -4.455 1.00 86.50 92 ARG A CA 1
ATOM 664 C C . ARG A 1 92 ? -11.284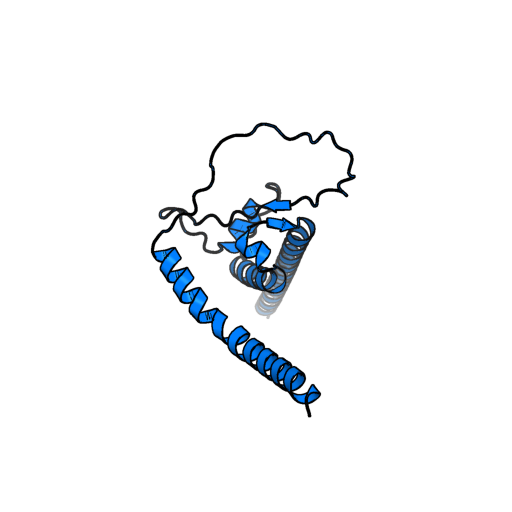 -0.290 -3.555 1.00 86.50 92 ARG A C 1
ATOM 666 O O . ARG A 1 92 ? -12.391 0.207 -3.722 1.00 86.50 92 ARG A O 1
ATOM 673 N N . ALA A 1 93 ? -10.454 0.089 -2.586 1.00 85.25 93 ALA A N 1
ATOM 674 C CA . ALA A 1 93 ? -10.734 1.197 -1.675 1.00 85.25 93 ALA A CA 1
ATOM 675 C C . ALA A 1 93 ? -10.350 2.570 -2.260 1.00 85.25 93 ALA A C 1
ATOM 677 O O . ALA A 1 93 ? -10.733 3.604 -1.711 1.00 85.25 93 ALA A O 1
ATOM 678 N N . ARG A 1 94 ? -9.572 2.590 -3.349 1.00 86.19 94 ARG A N 1
ATOM 679 C CA . ARG A 1 94 ? -9.115 3.793 -4.053 1.00 86.19 94 ARG A CA 1
ATOM 680 C C . ARG A 1 94 ? -10.146 4.238 -5.096 1.00 86.19 94 ARG A C 1
ATOM 682 O O . ARG A 1 94 ? -10.968 3.454 -5.558 1.00 86.19 94 ARG A O 1
ATOM 689 N N . ASP A 1 95 ? -10.072 5.507 -5.498 1.00 80.44 95 ASP A N 1
ATOM 690 C CA . ASP A 1 95 ? -10.906 6.042 -6.575 1.00 80.44 95 ASP A CA 1
ATOM 691 C C . ASP A 1 95 ? -10.704 5.266 -7.895 1.00 80.44 95 ASP A C 1
ATOM 693 O O . ASP A 1 95 ? -9.557 5.082 -8.324 1.00 80.44 95 ASP A O 1
ATOM 697 N N . PRO A 1 96 ? -11.788 4.904 -8.609 1.00 78.81 96 PRO A N 1
ATOM 698 C CA . PRO A 1 96 ? -11.731 4.062 -9.809 1.00 78.81 96 PRO A CA 1
ATOM 699 C C . PRO A 1 96 ? -11.033 4.715 -11.016 1.00 78.81 96 PRO A C 1
ATOM 701 O O . PRO A 1 96 ? -10.761 4.044 -12.005 1.00 78.81 96 PRO A O 1
ATOM 704 N N . GLY A 1 97 ? -10.734 6.017 -10.962 1.00 82.00 97 GLY A N 1
ATOM 705 C CA . GLY A 1 97 ? -10.056 6.742 -12.044 1.00 82.00 97 GLY A CA 1
ATOM 706 C C . GLY A 1 97 ? -8.527 6.626 -12.048 1.00 82.00 97 GLY A C 1
ATOM 707 O O . GLY A 1 97 ? -7.884 7.175 -12.942 1.00 82.00 97 GLY A O 1
ATOM 708 N N . ARG A 1 98 ? -7.917 5.973 -11.051 1.00 85.25 98 ARG A N 1
ATOM 709 C CA . ARG A 1 98 ? -6.454 5.863 -10.930 1.00 85.25 98 ARG A CA 1
ATOM 710 C C . ARG A 1 98 ? -5.962 4.496 -11.413 1.00 85.25 98 ARG A C 1
ATOM 712 O O . ARG A 1 98 ? -6.640 3.489 -11.250 1.00 85.25 98 ARG A O 1
ATOM 719 N N . ALA A 1 99 ? -4.756 4.461 -11.984 1.00 89.31 99 ALA A N 1
ATOM 720 C CA . ALA A 1 99 ? -4.164 3.218 -12.471 1.00 89.31 99 ALA A CA 1
ATOM 721 C C . ALA A 1 99 ? -3.919 2.225 -11.310 1.00 89.31 99 ALA A C 1
ATOM 723 O O . ALA A 1 99 ? -3.202 2.584 -10.360 1.00 89.31 99 ALA A O 1
ATOM 724 N N . PRO A 1 100 ? -4.462 0.994 -11.386 1.00 92.06 100 PRO A N 1
ATOM 725 C CA . PRO A 1 100 ? -4.389 0.025 -10.296 1.00 92.06 100 PRO A CA 1
ATOM 726 C C . PRO A 1 100 ? -2.946 -0.397 -10.003 1.00 92.06 100 PRO A C 1
ATOM 728 O O . PRO A 1 100 ? -2.109 -0.492 -10.904 1.00 92.06 100 PRO A O 1
ATOM 731 N N . PHE A 1 101 ? -2.628 -0.606 -8.728 1.00 93.31 101 PHE A N 1
ATOM 732 C CA . PHE A 1 101 ? -1.338 -1.106 -8.251 1.00 93.31 101 PHE A CA 1
ATOM 733 C C . PHE A 1 101 ? -1.115 -2.572 -8.587 1.00 93.31 101 PHE A C 1
ATOM 735 O O . PHE A 1 101 ? -0.005 -2.940 -8.975 1.00 93.31 101 PHE A O 1
ATOM 742 N N . ALA A 1 102 ? -2.161 -3.390 -8.505 1.00 91.00 102 ALA A N 1
ATOM 743 C CA . ALA A 1 102 ? -2.055 -4.833 -8.687 1.00 91.00 102 ALA A CA 1
ATOM 744 C C . ALA A 1 102 ? -1.631 -5.257 -10.108 1.00 91.00 102 ALA A C 1
ATOM 746 O O . ALA A 1 102 ? -1.106 -6.354 -10.278 1.00 91.00 102 ALA A O 1
ATOM 747 N N . THR A 1 103 ? -1.832 -4.409 -11.122 1.00 90.56 103 THR A N 1
ATOM 748 C CA . THR A 1 103 ? -1.481 -4.710 -12.523 1.00 90.56 103 THR A CA 1
ATOM 749 C C . THR A 1 103 ? -0.150 -4.097 -12.964 1.00 90.56 103 THR A C 1
ATOM 751 O O . THR A 1 103 ? 0.180 -4.141 -14.147 1.00 90.56 103 THR A O 1
ATOM 754 N N . ASP A 1 104 ? 0.588 -3.450 -12.061 1.00 93.06 104 ASP A N 1
ATOM 755 C CA . ASP A 1 104 ? 1.861 -2.815 -12.400 1.00 93.06 104 ASP A CA 1
ATOM 756 C C . ASP A 1 104 ? 2.966 -3.861 -12.643 1.00 93.06 104 ASP A C 1
ATOM 758 O O . ASP A 1 104 ? 2.992 -4.916 -12.010 1.00 93.06 104 ASP A O 1
ATOM 762 N N . ALA A 1 105 ? 3.925 -3.561 -13.521 1.00 92.62 105 ALA A N 1
ATOM 763 C CA . ALA A 1 105 ? 5.088 -4.423 -13.746 1.00 92.62 105 ALA A CA 1
ATOM 764 C C . ALA A 1 105 ? 5.969 -4.572 -12.488 1.00 92.62 105 ALA A C 1
ATOM 766 O O . ALA A 1 105 ? 6.717 -5.542 -12.368 1.00 92.62 105 ALA A O 1
ATOM 767 N N . ASP A 1 106 ? 5.883 -3.620 -11.553 1.00 93.94 106 ASP A N 1
ATOM 768 C CA . ASP A 1 106 ? 6.543 -3.644 -10.244 1.00 93.94 106 ASP A CA 1
ATOM 769 C C . ASP A 1 106 ? 5.599 -4.077 -9.097 1.00 93.94 106 ASP A C 1
ATOM 771 O O . ASP A 1 106 ? 5.919 -3.876 -7.921 1.00 93.94 106 ASP A O 1
ATOM 775 N N . ALA A 1 107 ? 4.444 -4.691 -9.396 1.00 92.81 107 ALA A N 1
ATOM 776 C CA . ALA A 1 107 ? 3.425 -5.029 -8.395 1.00 92.81 107 ALA A CA 1
ATOM 777 C C . ALA A 1 107 ? 3.956 -5.885 -7.230 1.00 92.81 107 ALA A C 1
ATOM 779 O O . ALA A 1 107 ? 3.596 -5.637 -6.083 1.00 92.81 107 ALA A O 1
ATOM 780 N N . ALA A 1 108 ? 4.878 -6.822 -7.478 1.00 92.38 108 ALA A N 1
ATOM 781 C CA . ALA A 1 108 ? 5.475 -7.638 -6.414 1.00 92.38 108 ALA A CA 1
ATOM 782 C C . ALA A 1 108 ? 6.232 -6.800 -5.370 1.00 92.38 108 ALA A C 1
ATOM 784 O O . ALA A 1 108 ? 6.116 -7.034 -4.165 1.00 92.38 108 ALA A O 1
ATOM 785 N N . PHE A 1 109 ? 6.975 -5.789 -5.822 1.00 93.88 109 PHE A N 1
ATOM 786 C CA . PHE A 1 109 ? 7.659 -4.874 -4.917 1.00 93.88 109 PHE A CA 1
ATOM 787 C C . PHE A 1 109 ? 6.671 -3.962 -4.190 1.00 93.88 109 PHE A C 1
ATOM 789 O O . PHE A 1 109 ? 6.783 -3.778 -2.977 1.00 93.88 109 PHE A O 1
ATOM 796 N N . LEU A 1 110 ? 5.701 -3.407 -4.920 1.00 94.75 110 LEU A N 1
ATOM 797 C CA . LEU A 1 110 ? 4.685 -2.528 -4.344 1.00 94.75 110 LEU A CA 1
ATOM 798 C C . LEU A 1 110 ? 3.845 -3.258 -3.288 1.00 94.75 110 LEU A C 1
ATOM 800 O O . LEU A 1 110 ? 3.519 -2.662 -2.268 1.00 94.75 110 LEU A O 1
ATOM 804 N N . GLU A 1 111 ? 3.569 -4.550 -3.468 1.00 93.12 111 GLU A N 1
ATOM 805 C CA . GLU A 1 111 ? 2.891 -5.403 -2.486 1.00 93.12 111 GLU A CA 1
ATOM 806 C C . GLU A 1 111 ? 3.723 -5.540 -1.206 1.00 93.12 111 GLU A C 1
ATOM 808 O O . GLU A 1 111 ? 3.222 -5.292 -0.108 1.00 93.12 111 GLU A O 1
ATOM 813 N N . GLN A 1 112 ? 5.011 -5.883 -1.323 1.00 92.94 112 GLN A N 1
ATOM 814 C CA . GLN A 1 112 ? 5.897 -5.993 -0.160 1.00 92.94 112 GLN A CA 1
ATOM 815 C C . GLN A 1 112 ? 6.008 -4.657 0.584 1.00 92.94 112 GLN A C 1
ATOM 817 O O . GLN A 1 112 ? 5.971 -4.605 1.817 1.00 92.94 112 GLN A O 1
ATOM 822 N N . ARG A 1 113 ? 6.114 -3.563 -0.173 1.00 95.50 113 ARG A N 1
ATOM 823 C CA . ARG A 1 113 ? 6.186 -2.209 0.364 1.00 95.50 113 ARG A CA 1
ATOM 824 C C . ARG A 1 113 ? 4.888 -1.798 1.052 1.00 95.50 113 ARG A C 1
ATOM 826 O O . ARG A 1 113 ? 4.945 -1.246 2.150 1.00 95.50 113 ARG A O 1
ATOM 833 N N . ALA A 1 114 ? 3.742 -2.112 0.454 1.00 93.44 114 ALA A N 1
ATOM 834 C CA . ALA A 1 114 ? 2.428 -1.873 1.033 1.00 93.44 114 ALA A CA 1
ATOM 835 C C . ALA A 1 114 ? 2.282 -2.615 2.363 1.00 93.44 114 ALA A C 1
ATOM 837 O O . ALA A 1 114 ? 1.966 -1.981 3.365 1.00 93.44 114 ALA A O 1
ATOM 838 N N . ARG A 1 115 ? 2.612 -3.913 2.409 1.00 91.25 115 ARG A N 1
ATOM 839 C CA . ARG A 1 115 ? 2.591 -4.704 3.653 1.00 91.25 115 ARG A CA 1
ATOM 840 C C . ARG A 1 115 ? 3.468 -4.084 4.736 1.00 91.25 115 ARG A C 1
ATOM 842 O O . ARG A 1 115 ? 3.004 -3.884 5.850 1.00 91.25 115 ARG A O 1
ATOM 849 N N . HIS A 1 116 ? 4.694 -3.686 4.393 1.00 91.62 116 HIS A N 1
ATOM 850 C CA . HIS A 1 116 ? 5.594 -3.037 5.347 1.00 91.62 116 HIS A CA 1
ATOM 851 C C . HIS A 1 116 ? 5.030 -1.716 5.903 1.00 91.62 116 HIS A C 1
ATOM 853 O O . HIS A 1 116 ? 5.130 -1.451 7.101 1.00 91.62 116 HIS A O 1
ATOM 859 N N . LEU A 1 117 ? 4.441 -0.875 5.047 1.00 91.06 117 LEU A N 1
ATOM 860 C CA . LEU A 1 117 ? 3.839 0.394 5.467 1.00 91.06 117 LEU A CA 1
ATOM 861 C C . LEU A 1 117 ? 2.603 0.173 6.341 1.00 91.06 117 LEU A C 1
ATOM 863 O O . LEU A 1 117 ? 2.439 0.866 7.345 1.00 91.06 117 LEU A O 1
ATOM 867 N N . ILE A 1 118 ? 1.763 -0.794 5.979 1.00 91.25 118 ILE A N 1
ATOM 868 C CA . ILE A 1 118 ? 0.591 -1.190 6.757 1.00 91.25 118 ILE A CA 1
ATOM 869 C C . ILE A 1 118 ? 1.030 -1.671 8.143 1.00 91.25 118 ILE A C 1
ATOM 871 O O . ILE A 1 118 ? 0.598 -1.098 9.139 1.00 91.25 118 ILE A O 1
ATOM 875 N N . ASP A 1 119 ? 1.947 -2.638 8.216 1.00 87.38 119 ASP A N 1
ATOM 876 C CA . ASP A 1 119 ? 2.436 -3.202 9.482 1.00 87.38 119 ASP A CA 1
ATOM 877 C C . ASP A 1 119 ? 3.028 -2.135 10.409 1.00 87.38 119 ASP A C 1
ATOM 879 O O . ASP A 1 119 ? 2.903 -2.210 11.632 1.00 87.38 119 ASP A O 1
ATOM 883 N N . ARG A 1 120 ? 3.678 -1.121 9.831 1.00 89.62 120 ARG A N 1
ATOM 884 C CA . ARG A 1 120 ? 4.311 -0.042 10.590 1.00 89.62 120 ARG A CA 1
ATOM 885 C C . ARG A 1 120 ? 3.328 1.028 11.060 1.00 89.62 120 ARG A C 1
ATOM 887 O O . ARG A 1 120 ? 3.539 1.615 12.122 1.00 89.62 120 ARG A O 1
ATOM 894 N N . HIS A 1 121 ? 2.330 1.364 10.246 1.00 85.00 121 HIS A N 1
ATOM 895 C CA . HIS A 1 121 ? 1.521 2.570 10.445 1.00 85.00 121 HIS A CA 1
ATOM 896 C C . HIS A 1 121 ? 0.076 2.297 10.853 1.00 85.00 121 HIS A C 1
ATOM 898 O O . HIS A 1 121 ? -0.595 3.213 11.342 1.00 85.00 121 HIS A O 1
ATOM 904 N N . TRP A 1 122 ? -0.427 1.085 10.644 1.00 88.31 122 TRP A N 1
ATOM 905 C CA . TRP A 1 122 ? -1.792 0.731 11.007 1.00 88.31 122 TRP A CA 1
ATOM 906 C C . TRP A 1 122 ? -1.811 0.118 12.401 1.00 88.31 122 TRP A C 1
ATOM 908 O O . TRP A 1 122 ? -0.994 -0.730 12.750 1.00 88.31 122 TRP A O 1
ATOM 918 N N . SER A 1 123 ? -2.736 0.597 13.229 1.00 84.19 123 SER A N 1
ATOM 919 C CA . SER A 1 123 ? -2.926 0.054 14.569 1.00 84.19 123 SER A CA 1
ATOM 920 C C . SER A 1 123 ? -3.680 -1.271 14.508 1.00 84.19 123 SER A C 1
ATOM 922 O O . SER A 1 123 ? -4.404 -1.550 13.559 1.00 84.19 123 SER A O 1
ATOM 924 N N . GLU A 1 124 ? -3.588 -2.065 15.567 1.00 77.25 124 GLU A N 1
ATOM 925 C CA . GLU A 1 124 ? -4.347 -3.314 15.725 1.00 77.25 124 GLU A CA 1
ATOM 926 C C . GLU A 1 124 ? -5.860 -3.120 15.536 1.00 77.25 124 GLU A C 1
ATOM 928 O O . GLU A 1 124 ? -6.541 -3.939 14.929 1.00 77.25 124 GLU A O 1
ATOM 933 N N . ARG A 1 125 ? -6.387 -1.960 15.942 1.00 73.12 125 ARG A N 1
ATOM 934 C CA . ARG A 1 125 ? -7.790 -1.600 15.709 1.00 73.12 125 ARG A CA 1
ATOM 935 C C . ARG A 1 125 ? -8.148 -1.524 14.223 1.00 73.12 125 ARG A C 1
ATOM 937 O O . ARG A 1 125 ? -9.264 -1.879 13.865 1.00 73.12 125 ARG A O 1
ATOM 944 N N . VAL A 1 126 ? -7.233 -1.075 13.365 1.00 80.06 126 VAL A N 1
ATOM 945 C CA . VAL A 1 126 ? -7.450 -1.066 11.910 1.00 80.06 126 VAL A CA 1
ATOM 946 C C . VAL A 1 126 ? -7.572 -2.493 11.388 1.00 80.06 126 VAL A C 1
ATOM 948 O O . VAL A 1 126 ? -8.459 -2.774 10.591 1.00 80.06 126 VAL A O 1
ATOM 951 N N . TRP A 1 127 ? -6.711 -3.390 11.863 1.00 73.50 127 TRP A N 1
ATOM 952 C CA . TRP A 1 127 ? -6.732 -4.796 11.474 1.00 73.50 127 TRP A CA 1
ATOM 953 C C . TRP A 1 127 ? -8.013 -5.501 11.910 1.00 73.50 127 TRP A C 1
ATOM 955 O O . TRP A 1 127 ? -8.612 -6.217 11.116 1.00 73.50 127 TRP A O 1
ATOM 965 N N . LEU A 1 128 ? -8.469 -5.236 13.135 1.00 75.69 128 LEU A N 1
ATOM 966 C CA . LEU A 1 128 ? -9.686 -5.837 13.680 1.00 75.69 128 LEU A CA 1
ATOM 967 C C . LEU A 1 128 ? -10.968 -5.292 13.045 1.00 75.69 128 LEU A C 1
ATOM 969 O O . LEU A 1 128 ? -11.958 -6.008 12.955 1.00 75.69 128 LEU A O 1
ATOM 973 N N . THR A 1 129 ? -10.980 -4.017 12.654 1.00 77.81 129 THR A N 1
ATOM 974 C CA . THR A 1 129 ? -12.222 -3.344 12.238 1.00 77.81 129 THR A CA 1
ATOM 975 C C . THR A 1 129 ? -12.298 -3.024 10.749 1.00 77.81 129 THR A C 1
ATOM 977 O O . THR A 1 129 ? -13.363 -2.649 10.275 1.00 77.81 129 THR A O 1
ATOM 980 N N . GLY A 1 130 ? -11.191 -3.111 10.007 1.00 78.69 130 GLY A N 1
ATOM 981 C CA . GLY A 1 130 ? -11.119 -2.712 8.596 1.00 78.69 130 GLY A CA 1
ATOM 982 C C . GLY A 1 130 ? -11.253 -1.202 8.349 1.00 78.69 130 GLY A C 1
ATOM 983 O O . GLY A 1 130 ? -11.166 -0.751 7.205 1.00 78.69 130 GLY A O 1
ATOM 984 N N . PHE A 1 131 ? -11.441 -0.391 9.395 1.00 79.75 131 PHE A N 1
ATOM 985 C CA . PHE A 1 131 ? -11.604 1.055 9.275 1.00 79.75 131 PHE A CA 1
ATOM 986 C C . PHE A 1 131 ? -10.257 1.770 9.321 1.00 79.75 131 PHE A C 1
ATOM 988 O O . PHE A 1 131 ? -9.543 1.723 10.326 1.00 79.75 131 PHE A O 1
ATOM 995 N N . VAL A 1 132 ? -9.940 2.495 8.248 1.00 83.94 132 VAL A N 1
ATOM 996 C CA . VAL A 1 132 ? -8.748 3.342 8.158 1.00 83.94 132 VAL A CA 1
ATOM 997 C C . VAL A 1 132 ? -9.163 4.793 8.001 1.00 83.94 132 VAL A C 1
ATOM 999 O O . VAL A 1 132 ? -10.034 5.139 7.209 1.00 83.94 132 VAL A O 1
ATOM 1002 N N . ASP A 1 133 ? -8.505 5.664 8.759 1.00 83.56 133 ASP A N 1
ATOM 1003 C CA . ASP A 1 133 ? -8.610 7.107 8.565 1.00 83.56 133 ASP A CA 1
ATOM 1004 C C . ASP A 1 133 ? -8.200 7.482 7.132 1.00 83.56 133 ASP A C 1
ATOM 1006 O O . ASP A 1 133 ? -7.102 7.128 6.686 1.00 83.56 133 ASP A O 1
ATOM 1010 N N . ARG A 1 134 ? -9.056 8.217 6.415 1.00 84.12 134 ARG A N 1
ATOM 1011 C CA . ARG A 1 134 ? -8.825 8.552 5.004 1.00 84.12 134 ARG A CA 1
ATOM 1012 C C . ARG A 1 134 ? -7.480 9.237 4.770 1.00 84.12 134 ARG A C 1
ATOM 1014 O O . ARG A 1 134 ? -6.770 8.858 3.844 1.00 84.12 134 ARG A O 1
ATOM 1021 N N . ALA A 1 135 ? -7.063 10.158 5.640 1.00 84.81 135 ALA A N 1
ATOM 1022 C CA . ALA A 1 135 ? -5.781 10.847 5.482 1.00 84.81 135 ALA A CA 1
ATOM 1023 C C . ALA A 1 135 ? -4.571 9.914 5.682 1.00 84.81 135 ALA A C 1
ATOM 1025 O O . ALA A 1 135 ? -3.478 10.183 5.177 1.00 84.81 135 ALA A O 1
ATOM 1026 N N . ARG A 1 136 ? -4.713 8.820 6.442 1.00 86.69 136 ARG A N 1
ATOM 1027 C CA . ARG A 1 136 ? -3.681 7.769 6.530 1.00 86.69 136 ARG A CA 1
ATOM 1028 C C . ARG A 1 136 ? -3.680 6.872 5.297 1.00 86.69 136 ARG A C 1
ATOM 1030 O O . ARG A 1 136 ? -2.600 6.539 4.811 1.00 86.69 136 ARG A O 1
ATOM 1037 N N . PHE A 1 137 ? -4.858 6.509 4.795 1.00 88.62 137 PHE A N 1
ATOM 1038 C CA . PHE A 1 137 ? -4.997 5.723 3.570 1.00 88.62 137 PHE A CA 1
ATOM 1039 C C . PHE A 1 137 ? -4.416 6.458 2.352 1.00 88.62 137 PHE A C 1
ATOM 1041 O O . PHE A 1 137 ? -3.606 5.892 1.618 1.00 88.62 137 PHE A O 1
ATOM 1048 N N . GLU A 1 138 ? -4.751 7.739 2.185 1.00 88.75 138 GLU A N 1
ATOM 1049 C CA . GLU A 1 138 ? -4.234 8.587 1.105 1.00 88.75 138 GLU A CA 1
ATOM 1050 C C . GLU A 1 138 ? -2.709 8.720 1.185 1.00 88.75 138 GLU A C 1
ATOM 1052 O O . GLU A 1 138 ? -2.025 8.479 0.194 1.00 88.75 138 GLU A O 1
ATOM 1057 N N . ARG A 1 139 ? -2.147 8.952 2.381 1.00 91.69 139 ARG A N 1
ATOM 1058 C CA . ARG A 1 139 ? -0.685 8.990 2.576 1.00 91.69 139 ARG A CA 1
ATOM 1059 C C . ARG A 1 139 ? 0.017 7.693 2.177 1.00 91.69 139 ARG A C 1
ATOM 1061 O O . ARG A 1 139 ? 1.120 7.742 1.626 1.00 91.69 139 ARG A O 1
ATOM 1068 N N . LEU A 1 140 ? -0.589 6.542 2.470 1.00 93.38 140 LEU A N 1
ATOM 1069 C CA . LEU A 1 140 ? -0.062 5.249 2.041 1.00 93.38 140 LEU A CA 1
ATOM 1070 C C . LEU A 1 140 ? -0.084 5.142 0.512 1.00 93.38 140 LEU A C 1
ATOM 1072 O O . LEU A 1 140 ? 0.945 4.823 -0.082 1.00 93.38 140 LEU A O 1
ATOM 1076 N N . CYS A 1 141 ? -1.211 5.476 -0.121 1.00 93.50 141 CYS A N 1
ATOM 1077 C CA . CYS A 1 141 ? -1.342 5.459 -1.579 1.00 93.50 141 CYS A CA 1
ATOM 1078 C C . CYS A 1 141 ? -0.340 6.399 -2.261 1.00 93.50 141 CYS A C 1
ATOM 1080 O O . CYS A 1 141 ? 0.306 6.000 -3.226 1.00 93.50 141 CYS A O 1
ATOM 1082 N N . ASP A 1 142 ? -0.160 7.612 -1.741 1.00 94.44 142 ASP A N 1
ATOM 1083 C CA . ASP A 1 142 ? 0.790 8.590 -2.278 1.00 94.44 142 ASP A CA 1
ATOM 1084 C C . ASP A 1 142 ? 2.242 8.127 -2.132 1.00 94.44 142 ASP A C 1
ATOM 1086 O O . ASP A 1 142 ? 3.099 8.479 -2.940 1.00 94.44 142 ASP A O 1
ATOM 1090 N N . THR A 1 143 ? 2.538 7.350 -1.089 1.00 96.06 143 THR A N 1
ATOM 1091 C CA . THR A 1 143 ? 3.873 6.775 -0.886 1.00 96.06 143 THR A CA 1
ATOM 1092 C C . THR A 1 143 ? 4.134 5.655 -1.888 1.00 96.06 143 THR A C 1
ATOM 1094 O O . THR A 1 143 ? 5.192 5.641 -2.509 1.00 96.06 143 THR A O 1
ATOM 1097 N N . LEU A 1 144 ? 3.156 4.775 -2.118 1.00 95.69 144 LEU A N 1
ATOM 1098 C CA . LEU A 1 144 ? 3.258 3.733 -3.143 1.00 95.69 144 LEU A CA 1
ATOM 1099 C C . LEU A 1 144 ? 3.341 4.310 -4.560 1.00 95.69 144 LEU A C 1
ATOM 1101 O O . LEU A 1 144 ? 4.069 3.778 -5.393 1.00 95.69 144 LEU A O 1
ATOM 1105 N N . GLU A 1 145 ? 2.628 5.401 -4.843 1.00 96.25 145 GLU A N 1
ATOM 1106 C CA . GLU A 1 145 ? 2.700 6.066 -6.147 1.00 96.25 145 GLU A CA 1
ATOM 1107 C C . GLU A 1 145 ? 4.079 6.699 -6.384 1.00 96.25 145 GLU A C 1
ATOM 1109 O O . GLU A 1 145 ? 4.618 6.578 -7.483 1.00 96.25 145 GLU A O 1
ATOM 1114 N N . ARG A 1 146 ? 4.687 7.302 -5.352 1.00 96.25 146 ARG A N 1
ATOM 1115 C CA . ARG A 1 146 ? 6.079 7.778 -5.414 1.00 96.25 146 ARG A CA 1
ATOM 1116 C C . ARG A 1 146 ? 7.054 6.629 -5.668 1.00 96.25 146 ARG A C 1
ATOM 1118 O O . ARG A 1 146 ? 7.800 6.679 -6.639 1.00 96.25 146 ARG A O 1
ATOM 1125 N N . ASP A 1 147 ? 6.957 5.556 -4.883 1.00 96.25 147 ASP A N 1
ATOM 1126 C CA . ASP A 1 147 ? 7.817 4.375 -5.036 1.00 96.25 147 ASP A CA 1
ATOM 1127 C C . ASP A 1 147 ? 7.684 3.753 -6.449 1.00 96.25 147 ASP A C 1
ATOM 1129 O O . ASP A 1 147 ? 8.670 3.327 -7.052 1.00 96.25 147 ASP A O 1
ATOM 1133 N N . ARG A 1 148 ? 6.473 3.741 -7.023 1.00 95.50 148 ARG A N 1
ATOM 1134 C CA . ARG A 1 148 ? 6.220 3.322 -8.413 1.00 95.50 148 ARG A CA 1
ATOM 1135 C C . ARG A 1 148 ? 6.903 4.244 -9.428 1.00 95.50 148 ARG A C 1
ATOM 1137 O O . ARG A 1 148 ? 7.494 3.756 -10.393 1.00 95.50 148 ARG A O 1
ATOM 1144 N N . GLN A 1 149 ? 6.783 5.560 -9.265 1.00 95.50 149 GLN A N 1
ATOM 1145 C CA . GLN A 1 149 ? 7.378 6.536 -10.184 1.00 95.50 149 GLN A CA 1
ATOM 1146 C C . GLN A 1 149 ? 8.905 6.447 -10.181 1.00 95.50 149 GLN A C 1
ATOM 1148 O O . GLN A 1 149 ? 9.505 6.375 -11.255 1.00 95.50 149 GLN A O 1
ATOM 1153 N N . ASP A 1 150 ? 9.511 6.346 -8.999 1.00 94.75 150 ASP A N 1
ATOM 1154 C CA . ASP A 1 150 ? 10.961 6.226 -8.837 1.00 94.75 150 ASP A CA 1
ATOM 1155 C C . ASP A 1 150 ? 11.504 4.993 -9.572 1.00 94.75 150 ASP A C 1
ATOM 1157 O O . ASP A 1 150 ? 12.501 5.078 -10.293 1.00 94.75 150 ASP A O 1
ATOM 1161 N N . ARG A 1 151 ? 10.806 3.851 -9.490 1.00 93.88 151 ARG A N 1
ATOM 1162 C CA . ARG A 1 151 ? 11.214 2.636 -10.217 1.00 93.88 151 ARG A CA 1
ATOM 1163 C C . ARG A 1 151 ? 11.071 2.759 -11.725 1.00 93.88 151 ARG A C 1
ATOM 1165 O O . ARG A 1 151 ? 11.927 2.259 -12.452 1.00 93.88 151 ARG A O 1
ATOM 1172 N N . ARG A 1 152 ? 10.031 3.437 -12.213 1.00 93.50 152 ARG A N 1
ATOM 1173 C CA . ARG A 1 152 ? 9.883 3.693 -13.654 1.00 93.50 152 ARG A CA 1
ATOM 1174 C C . ARG A 1 152 ? 11.008 4.577 -14.183 1.00 93.50 152 ARG A C 1
ATOM 1176 O O . ARG A 1 152 ? 11.490 4.327 -15.284 1.00 93.50 152 ARG A O 1
ATOM 1183 N N . ILE A 1 153 ? 11.434 5.575 -13.410 1.00 93.31 153 ILE A N 1
ATOM 1184 C CA . ILE A 1 153 ? 12.580 6.425 -13.759 1.00 93.31 153 ILE A CA 1
ATOM 1185 C C . ILE A 1 153 ? 13.867 5.595 -13.761 1.00 93.31 153 ILE A C 1
ATOM 1187 O O . ILE A 1 153 ? 14.602 5.631 -14.744 1.00 93.31 153 ILE A O 1
ATOM 1191 N N . ALA A 1 154 ? 14.097 4.794 -12.717 1.00 91.50 154 ALA A N 1
ATOM 1192 C CA . ALA A 1 154 ? 15.281 3.945 -12.617 1.00 91.50 154 ALA A CA 1
ATOM 1193 C C . ALA A 1 154 ? 15.381 2.935 -13.774 1.00 91.50 154 ALA A C 1
ATOM 1195 O O . ALA A 1 154 ? 16.453 2.780 -14.351 1.00 91.50 154 ALA A O 1
ATOM 1196 N N . ARG A 1 155 ? 14.271 2.289 -14.166 1.00 90.56 155 ARG A N 1
ATOM 1197 C CA . ARG A 1 155 ? 14.252 1.371 -15.321 1.00 90.56 155 ARG A CA 1
ATOM 1198 C C . ARG A 1 155 ? 14.617 2.083 -16.624 1.00 90.56 155 ARG A C 1
ATOM 1200 O O . ARG A 1 155 ? 15.477 1.597 -17.342 1.00 90.56 155 ARG A O 1
ATOM 1207 N N . ARG A 1 156 ? 14.037 3.261 -16.884 1.00 91.88 156 ARG A N 1
ATOM 1208 C CA . ARG A 1 156 ? 14.360 4.047 -18.090 1.00 91.88 156 ARG A CA 1
ATOM 1209 C C . ARG A 1 156 ? 15.840 4.412 -18.164 1.00 91.88 156 ARG A C 1
ATOM 1211 O O . ARG A 1 156 ? 16.435 4.298 -19.223 1.00 91.88 156 ARG A O 1
ATOM 1218 N N . GLN A 1 157 ? 16.438 4.801 -17.038 1.00 91.88 157 GLN A N 1
ATOM 1219 C CA . GLN A 1 157 ? 17.866 5.121 -16.991 1.00 91.88 157 GLN A CA 1
ATOM 1220 C C . GLN A 1 157 ? 18.749 3.910 -17.310 1.00 91.88 157 GLN A C 1
ATOM 1222 O O . GLN A 1 157 ? 19.764 4.067 -17.980 1.00 91.88 157 GLN A O 1
ATOM 1227 N N . VAL A 1 158 ? 18.375 2.714 -16.845 1.00 90.38 158 VAL A N 1
ATOM 1228 C CA . VAL A 1 158 ? 19.100 1.477 -17.174 1.00 90.38 158 VAL A CA 1
ATOM 1229 C C . VAL A 1 158 ? 18.973 1.158 -18.663 1.00 90.38 158 VAL A C 1
ATOM 1231 O O . VAL A 1 158 ? 19.989 0.909 -19.307 1.00 90.38 158 VAL A O 1
ATOM 1234 N N . ASP A 1 159 ? 17.765 1.247 -19.222 1.00 89.00 159 ASP A N 1
ATOM 1235 C CA . ASP A 1 159 ? 17.525 0.987 -20.647 1.00 89.00 159 ASP A CA 1
ATOM 1236 C C . ASP A 1 159 ? 18.327 1.956 -21.543 1.00 89.00 159 ASP A C 1
ATOM 1238 O O . ASP A 1 159 ? 18.951 1.534 -22.519 1.00 89.00 159 ASP A O 1
ATOM 1242 N N . ASP A 1 160 ? 18.378 3.245 -21.187 1.00 90.38 160 ASP A N 1
ATOM 1243 C CA . ASP A 1 160 ? 19.143 4.263 -21.920 1.00 90.38 160 ASP A CA 1
ATOM 1244 C C . ASP A 1 160 ? 20.661 3.992 -21.877 1.00 90.38 160 ASP A C 1
ATOM 1246 O O . ASP A 1 160 ? 21.359 4.159 -22.884 1.00 90.38 160 ASP A O 1
ATOM 1250 N N . LEU A 1 161 ? 21.182 3.536 -20.731 1.00 90.19 161 LEU A N 1
ATOM 1251 C CA . LEU A 1 161 ? 22.594 3.167 -20.580 1.00 90.19 161 LEU A CA 1
ATOM 1252 C C . LEU A 1 161 ? 22.951 1.938 -21.425 1.00 90.19 161 LEU A C 1
ATOM 1254 O O . LEU A 1 161 ? 23.973 1.950 -22.114 1.00 90.19 161 LEU A O 1
ATOM 1258 N N . GLU A 1 162 ? 22.101 0.909 -21.432 1.00 89.25 162 GLU A N 1
ATOM 1259 C CA . GLU A 1 162 ? 22.315 -0.290 -22.253 1.00 89.25 162 GLU A CA 1
ATOM 1260 C C . GLU A 1 162 ? 22.266 0.020 -23.759 1.00 89.25 162 GLU A C 1
ATOM 1262 O O . GLU A 1 162 ? 23.044 -0.535 -24.542 1.00 89.25 162 GLU A O 1
ATOM 1267 N N . LEU A 1 163 ? 21.383 0.930 -24.186 1.00 88.06 163 LEU A N 1
ATOM 1268 C CA . LEU A 1 163 ? 21.305 1.378 -25.580 1.00 88.06 163 LEU A CA 1
ATOM 1269 C C . LEU A 1 163 ? 22.543 2.181 -26.000 1.00 88.06 163 LEU A C 1
ATOM 1271 O O . LEU A 1 163 ? 23.031 2.010 -27.124 1.00 88.06 163 LEU A O 1
ATOM 1275 N N . SER A 1 164 ? 23.074 3.023 -25.109 1.00 88.75 164 SER A N 1
ATOM 1276 C CA . SER A 1 164 ? 24.307 3.780 -25.355 1.00 88.75 164 SER A CA 1
ATOM 1277 C C . SER A 1 164 ? 25.526 2.862 -25.495 1.00 88.75 164 SER A C 1
ATOM 1279 O O . SER A 1 164 ? 26.355 3.069 -26.387 1.00 88.75 164 SER A O 1
ATOM 1281 N N . ASP A 1 165 ? 25.627 1.829 -24.656 1.00 89.88 165 ASP A N 1
ATOM 1282 C CA . ASP A 1 165 ? 26.739 0.871 -24.689 1.00 89.88 165 ASP A CA 1
ATOM 1283 C C . ASP A 1 165 ? 26.708 0.023 -25.975 1.00 89.88 165 ASP A C 1
ATOM 1285 O O . ASP A 1 165 ? 27.699 -0.081 -26.705 1.00 89.88 165 ASP A O 1
ATOM 1289 N N . ARG A 1 166 ? 25.520 -0.466 -26.361 1.00 85.88 166 ARG A N 1
ATOM 1290 C CA . ARG A 1 166 ? 25.330 -1.189 -27.633 1.00 85.88 166 ARG A CA 1
ATOM 1291 C C . ARG A 1 166 ? 25.642 -0.333 -28.857 1.00 85.88 166 ARG A C 1
ATOM 1293 O O . ARG A 1 166 ? 26.262 -0.824 -29.797 1.00 85.88 166 ARG A O 1
ATOM 1300 N N . SER A 1 167 ? 25.236 0.936 -28.848 1.00 86.69 167 SER A N 1
ATOM 1301 C CA . SER A 1 167 ? 25.516 1.859 -29.957 1.00 86.69 167 SER A CA 1
ATOM 1302 C C . SER A 1 167 ? 27.016 2.132 -30.101 1.00 86.69 167 SER A C 1
ATOM 1304 O O . SER A 1 167 ? 27.521 2.220 -31.219 1.00 86.69 167 SER A O 1
ATOM 1306 N N . SER A 1 168 ? 27.739 2.197 -28.981 1.00 83.69 168 SER A N 1
ATOM 1307 C CA . SER A 1 168 ? 29.195 2.383 -28.965 1.00 83.69 168 SER A CA 1
ATOM 1308 C C . SER A 1 168 ? 29.939 1.140 -29.468 1.00 83.69 168 SER A C 1
ATOM 1310 O O . SER A 1 168 ? 30.921 1.266 -30.198 1.00 83.69 168 SER A O 1
ATOM 1312 N N . SER A 1 169 ? 29.437 -0.059 -29.153 1.00 83.75 169 SER A N 1
ATOM 1313 C CA . SER A 1 169 ? 30.029 -1.328 -29.598 1.00 83.75 169 SER A CA 1
ATOM 1314 C C . SER A 1 169 ? 29.848 -1.623 -31.093 1.00 83.75 169 SER A C 1
ATOM 1316 O O . SER A 1 169 ? 30.629 -2.398 -31.631 1.00 83.75 169 SER A O 1
ATOM 1318 N N . ILE A 1 170 ? 28.829 -1.069 -31.760 1.00 80.31 170 ILE A N 1
ATOM 1319 C CA . ILE A 1 170 ? 28.604 -1.267 -33.210 1.00 80.31 170 ILE A CA 1
ATOM 1320 C C . ILE A 1 170 ? 29.462 -0.302 -34.048 1.00 80.31 170 ILE A C 1
ATOM 1322 O O . ILE A 1 170 ? 29.725 -0.561 -35.220 1.00 80.31 170 ILE A O 1
ATOM 1326 N N . ALA A 1 171 ? 29.892 0.816 -33.460 1.00 72.69 171 ALA A N 1
ATOM 1327 C CA . ALA A 1 171 ? 30.683 1.841 -34.139 1.00 72.69 171 ALA A CA 1
ATOM 1328 C C . ALA A 1 171 ? 32.207 1.590 -34.111 1.00 72.69 171 ALA A C 1
ATOM 1330 O O . ALA A 1 171 ? 32.949 2.401 -34.667 1.00 72.69 171 ALA A O 1
ATOM 1331 N N . SER A 1 172 ? 32.667 0.509 -33.465 1.00 63.53 172 SER A N 1
ATOM 1332 C CA . SER A 1 172 ? 34.075 0.068 -33.417 1.00 63.53 172 SER A CA 1
ATOM 1333 C C . SER A 1 172 ? 34.286 -1.181 -34.264 1.00 63.53 172 SER A C 1
ATOM 1335 O O . SER A 1 172 ? 35.358 -1.269 -34.901 1.00 63.53 172 SER A O 1
#

Foldseek 3Di:
DPVVVVVVVVVVVVVCCVVCVVPVPPVVVVVVVVVVVVDDDPDDDDDDDDDDDDDPDDDDDDDDQPKQFQPLDDDPPPPPCQPQSLQVSLCVSDDVPDDGLSPDPCNVVLSVLLVVLCVPPPDPCCVVGSIDRPVSSVVSVVVSVVVSVVVVVVVVVVVVVVVVVVVVVVVD

Sequence (172 aa):
MEALIPVVALVTLGLLAHRFGADSRPTIRSEEDRLAATGMIWESAAGTPATVLTNPAGLAVKADPVVSHLVWTPVPAGSPASPFPTLHALDRARDPGRAPFATDADAAFLEQRARHLIDRHWSERVWLTGFVDRARFERLCDTLERDRQDRRIARRQVDDLELSDRSSSIAS

Secondary structure (DSSP, 8-state):
-TTHHHHHHHHHHHHHHHHHHHHHHHHHHHHHHHHHHTT-----------------S---------EEE---PPPPBTB---S-HHHHHHHHHS-TTSPPSTTSTTHHHHHHHHHHHHHHH--HHHHHH-EEEHHHHHHHHHHHHHHHHHHHHHHHHHHHHHHHHHHHHH--